Protein AF-A0A2G2G065-F1 (afdb_monomer_lite)

Foldseek 3Di:
DPDDDDPVVVVVVVVVVVVVCVVVVVVVVLVVLLVVLQCVVCCQVVLLVQLLVQLCCCCPVVVHLPEASCVRGPDDDPQWDWDDDPQRTKIWGAAPVDRFGFKMWDHGSPQQKTFIDGQLVSHPDPSSSVSNCVNGPFDNDNRRDMDHD

Secondary structure (DSSP, 8-state):
---PPPHHHHHHHHHHHHHHHHHHHHHHHHHHHHHHHHHHHHHHHHHHHHHHHHHHIIIIIS------HHHH----STTEEEE--TTS-EEEEE-SSSS-EEEEEEEETTTTEEEEEE-GGGSSSHHHHHHHHTT--S-SSTT-EEEE-

Structure (mmCIF, N/CA/C/O backbone):
data_AF-A0A2G2G065-F1
#
_entry.id   AF-A0A2G2G065-F1
#
loop_
_atom_site.group_PDB
_atom_site.id
_atom_site.type_symbol
_atom_site.label_atom_id
_atom_site.label_alt_id
_atom_site.label_comp_id
_atom_site.label_asym_id
_atom_site.label_entity_id
_atom_site.label_seq_id
_atom_site.pdbx_PDB_ins_code
_atom_site.Cartn_x
_atom_site.Cartn_y
_atom_site.Cartn_z
_atom_site.occupancy
_atom_site.B_iso_or_equiv
_atom_site.auth_seq_id
_atom_site.auth_comp_id
_atom_site.auth_asym_id
_atom_site.auth_atom_id
_atom_site.pdbx_PDB_model_num
ATOM 1 N N . MET A 1 1 ? -2.694 -6.169 60.668 1.00 50.97 1 MET A N 1
ATOM 2 C CA . MET A 1 1 ? -3.833 -6.605 59.830 1.00 50.97 1 MET A CA 1
ATOM 3 C C . MET A 1 1 ? -3.748 -5.859 58.507 1.00 50.97 1 MET A C 1
ATOM 5 O O . MET A 1 1 ? -3.816 -4.637 58.522 1.00 50.97 1 MET A O 1
ATOM 9 N N . LYS A 1 2 ? -3.485 -6.546 57.387 1.00 62.81 2 LYS A N 1
ATOM 10 C CA . LYS A 1 2 ? -3.477 -5.904 56.063 1.00 62.81 2 LYS A CA 1
ATOM 11 C C . LYS A 1 2 ? -4.927 -5.579 55.691 1.00 62.81 2 LYS A C 1
ATOM 13 O O . LYS A 1 2 ? -5.761 -6.478 55.710 1.00 62.81 2 LYS A O 1
ATOM 18 N N . LYS A 1 3 ? -5.224 -4.307 55.408 1.00 74.62 3 LYS A N 1
ATOM 19 C CA . LYS A 1 3 ? -6.523 -3.864 54.881 1.00 74.62 3 LYS A CA 1
ATOM 20 C C . LYS A 1 3 ? -6.702 -4.541 53.517 1.00 74.62 3 LYS A C 1
ATOM 22 O O . LYS A 1 3 ? -5.986 -4.212 52.576 1.00 74.62 3 LYS A O 1
ATOM 27 N N . GLY A 1 4 ? -7.549 -5.566 53.456 1.00 75.19 4 GLY A N 1
ATOM 28 C CA . GLY A 1 4 ? -7.912 -6.219 52.202 1.00 75.19 4 GLY A CA 1
ATOM 29 C C . GLY A 1 4 ? -8.731 -5.263 51.340 1.00 75.19 4 GLY A C 1
ATOM 30 O O . GLY A 1 4 ? -9.513 -4.476 51.873 1.00 75.19 4 GLY A O 1
ATOM 31 N N . PHE A 1 5 ? -8.518 -5.318 50.028 1.00 81.62 5 PHE A N 1
ATOM 32 C CA . PHE A 1 5 ? -9.283 -4.552 49.047 1.00 81.62 5 PHE A CA 1
ATOM 33 C C . PHE A 1 5 ? -10.770 -4.917 49.146 1.00 81.62 5 PHE A C 1
ATOM 35 O O . PHE A 1 5 ? -11.100 -6.098 49.300 1.00 81.62 5 PHE A O 1
ATOM 42 N N . THR A 1 6 ? -11.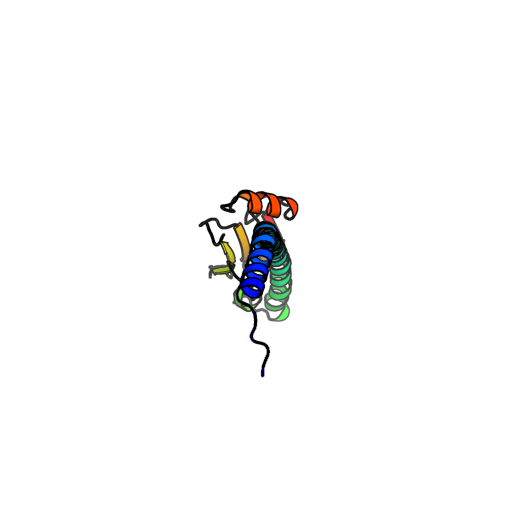670 -3.933 49.095 1.00 90.75 6 THR A N 1
ATOM 43 C CA . THR A 1 6 ? -13.106 -4.222 49.175 1.00 90.75 6 THR A CA 1
ATOM 44 C C . THR A 1 6 ? -13.630 -4.709 47.824 1.00 90.75 6 THR A C 1
ATOM 46 O O . THR A 1 6 ? -13.205 -4.251 46.763 1.00 90.75 6 THR A O 1
ATOM 49 N N . LEU A 1 7 ? -14.585 -5.643 47.842 1.00 90.75 7 LEU A N 1
ATOM 50 C CA . LEU A 1 7 ? -15.214 -6.148 46.616 1.00 90.75 7 LEU A CA 1
ATOM 51 C C . LEU A 1 7 ? -15.917 -5.017 45.840 1.00 90.75 7 LEU A C 1
ATOM 53 O O . LEU A 1 7 ? -15.910 -5.006 44.613 1.00 90.75 7 LEU A O 1
ATOM 57 N N . VAL A 1 8 ? -16.458 -4.027 46.555 1.00 92.25 8 VAL A N 1
ATOM 58 C CA . VAL A 1 8 ? -17.119 -2.855 45.964 1.00 92.25 8 VAL A CA 1
ATOM 59 C C . VAL A 1 8 ? -16.126 -1.938 45.244 1.00 92.25 8 VAL A C 1
ATOM 61 O O . VAL A 1 8 ? -16.431 -1.489 44.141 1.00 92.25 8 VAL A O 1
ATOM 64 N N . GLU A 1 9 ? -14.932 -1.696 45.801 1.00 91.44 9 GLU A N 1
ATOM 65 C CA . GLU A 1 9 ? -13.886 -0.934 45.096 1.00 91.44 9 GLU A CA 1
ATOM 66 C C . GLU A 1 9 ? -13.502 -1.607 43.781 1.00 91.44 9 GLU A C 1
ATOM 68 O O . GLU A 1 9 ? -13.349 -0.934 42.763 1.00 91.44 9 GLU A O 1
ATOM 73 N N . LEU A 1 10 ? -13.403 -2.938 43.772 1.00 91.88 10 LEU A N 1
ATOM 74 C CA . LEU A 1 10 ? -13.040 -3.671 42.562 1.00 91.88 10 LEU A CA 1
ATOM 75 C C . LEU A 1 10 ? -14.115 -3.535 41.479 1.00 91.88 10 LEU A C 1
ATOM 77 O O . LEU A 1 10 ? -13.783 -3.321 40.314 1.00 91.88 10 LEU A O 1
ATOM 81 N N . ILE A 1 11 ? -15.392 -3.592 41.866 1.00 94.31 11 ILE A N 1
ATOM 82 C CA . ILE A 1 11 ? -16.517 -3.410 40.941 1.00 94.31 11 ILE A CA 1
ATOM 83 C C . ILE A 1 11 ? -16.525 -1.995 40.349 1.00 94.31 11 ILE A C 1
ATOM 85 O O . ILE A 1 11 ? -16.708 -1.832 39.145 1.00 94.31 11 ILE A O 1
ATOM 89 N N . PHE A 1 12 ? -16.292 -0.961 41.158 1.00 93.81 12 PHE A N 1
ATOM 90 C CA . PHE A 1 12 ? -16.257 0.407 40.638 1.00 93.81 12 PHE A CA 1
ATOM 91 C C . PHE A 1 12 ? -15.128 0.612 39.624 1.00 93.81 12 PHE A C 1
ATOM 93 O O . PHE A 1 12 ? -15.340 1.250 38.593 1.00 93.81 12 PHE A O 1
ATOM 100 N N . VAL A 1 13 ? -13.954 0.023 39.862 1.00 94.75 13 VAL A N 1
ATOM 101 C CA . VAL A 1 13 ? -12.820 0.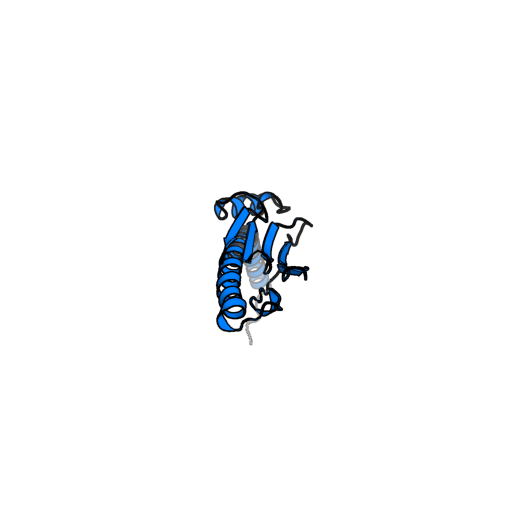114 38.932 1.00 94.75 13 VAL A CA 1
ATOM 102 C C . VAL A 1 13 ? -13.150 -0.526 37.582 1.00 94.75 13 VAL A C 1
ATOM 104 O O . VAL A 1 13 ? -12.936 0.105 36.546 1.00 94.75 13 VAL A O 1
ATOM 107 N N . ILE A 1 14 ? -13.716 -1.737 37.563 1.00 95.25 14 ILE A N 1
ATOM 108 C CA . ILE A 1 14 ? -14.068 -2.402 36.295 1.00 95.25 14 ILE A CA 1
ATOM 109 C C . ILE A 1 14 ? -15.174 -1.657 35.539 1.00 95.25 14 ILE A C 1
ATOM 111 O O . ILE A 1 14 ? -15.129 -1.601 34.313 1.00 95.25 14 ILE A O 1
ATOM 115 N N . VAL A 1 15 ? -16.128 -1.039 36.246 1.00 96.38 15 VAL A N 1
ATOM 116 C CA . VAL A 1 15 ? -17.192 -0.238 35.621 1.00 96.38 15 VAL A CA 1
ATOM 117 C C . VAL A 1 15 ? -16.606 1.004 34.957 1.00 96.38 15 VAL A C 1
ATOM 119 O O . VAL A 1 15 ? -16.920 1.284 33.801 1.00 96.38 15 VAL A O 1
ATOM 122 N N . ILE A 1 16 ? -15.712 1.720 35.644 1.00 96.38 16 ILE A N 1
ATOM 123 C CA . ILE A 1 16 ? -15.061 2.913 35.088 1.00 96.38 16 ILE A CA 1
ATOM 124 C C . ILE A 1 16 ? -14.220 2.540 33.859 1.00 96.38 16 ILE A C 1
ATOM 126 O O . ILE A 1 16 ? -14.357 3.174 32.812 1.00 96.38 16 ILE A O 1
ATOM 130 N N . ILE A 1 17 ? -13.402 1.483 33.945 1.00 96.50 17 ILE A N 1
ATOM 131 C CA . ILE A 1 17 ? -12.606 1.000 32.803 1.00 96.50 17 ILE A CA 1
ATOM 132 C C . ILE A 1 17 ? -13.521 0.567 31.648 1.00 96.50 17 ILE A C 1
ATOM 134 O O . ILE A 1 17 ? -13.224 0.873 30.495 1.00 96.50 17 ILE A O 1
ATOM 138 N N . GLY A 1 18 ? -14.652 -0.081 31.939 1.00 96.31 18 GLY A N 1
ATOM 139 C CA . GLY A 1 18 ? -15.627 -0.502 30.933 1.00 96.31 18 GLY A CA 1
ATOM 140 C C . GLY A 1 18 ? -16.209 0.665 30.131 1.00 96.31 18 GLY A C 1
ATOM 141 O O . GLY A 1 18 ? -16.245 0.609 28.902 1.00 96.31 18 GLY A O 1
ATOM 142 N N . VAL A 1 19 ? -16.603 1.753 30.803 1.00 96.25 19 VAL A N 1
ATOM 143 C CA . VAL A 1 19 ? -17.140 2.953 30.134 1.00 96.25 19 VAL A CA 1
ATOM 144 C C . VAL A 1 19 ? -16.062 3.656 29.306 1.00 96.25 19 VAL A C 1
ATOM 146 O O . VAL A 1 19 ? -16.310 4.018 28.154 1.00 96.25 19 VAL A O 1
ATOM 149 N N . LEU A 1 20 ? -14.852 3.809 29.854 1.00 96.56 20 LEU A N 1
ATOM 150 C CA . LEU A 1 20 ? -13.737 4.429 29.131 1.00 96.56 20 LEU A CA 1
ATOM 151 C C . LEU A 1 20 ? -13.347 3.620 27.885 1.00 96.56 20 LEU A C 1
ATOM 153 O O . LEU A 1 20 ? -13.120 4.197 26.821 1.00 96.56 20 LEU A O 1
ATOM 157 N N . ALA A 1 21 ? -13.326 2.288 27.985 1.00 94.94 21 ALA A N 1
ATOM 158 C CA . ALA A 1 21 ? -13.036 1.411 26.855 1.00 94.94 21 ALA A CA 1
ATOM 159 C C . ALA A 1 21 ? -14.095 1.531 25.748 1.00 94.94 21 ALA A C 1
ATOM 161 O O . ALA A 1 21 ? -13.740 1.623 24.573 1.00 94.94 21 ALA A O 1
ATOM 162 N N . ALA A 1 22 ? -15.382 1.595 26.108 1.00 95.12 22 ALA A N 1
ATOM 163 C CA . ALA A 1 22 ? -16.472 1.719 25.140 1.00 95.12 22 ALA A CA 1
ATOM 164 C C . ALA A 1 22 ? -16.349 2.987 24.275 1.00 95.12 22 ALA A C 1
ATOM 166 O O . ALA A 1 22 ? -16.578 2.930 23.066 1.00 95.12 22 ALA A O 1
ATOM 167 N N . ALA A 1 23 ? -15.932 4.109 24.869 1.00 94.19 23 ALA A N 1
ATOM 168 C CA . ALA A 1 23 ? -15.702 5.355 24.139 1.00 94.19 23 ALA A CA 1
ATOM 169 C C . ALA A 1 23 ? -14.397 5.342 23.315 1.00 94.19 23 ALA A C 1
ATOM 171 O O . ALA A 1 23 ? -14.356 5.889 22.214 1.00 94.19 23 ALA A O 1
ATOM 172 N N . ALA A 1 24 ? -13.334 4.704 23.815 1.00 94.88 24 ALA A N 1
ATOM 173 C CA . ALA A 1 24 ? -12.012 4.736 23.184 1.00 94.88 24 ALA A CA 1
ATOM 174 C C . ALA A 1 24 ? -11.870 3.802 21.966 1.00 94.88 24 ALA A C 1
ATOM 176 O O . ALA A 1 24 ? -11.176 4.140 21.004 1.00 94.88 24 ALA A O 1
ATOM 177 N N . ILE A 1 25 ? -12.528 2.637 21.969 1.00 93.81 25 ILE A N 1
ATOM 178 C CA . ILE A 1 25 ? -12.429 1.635 20.890 1.00 93.81 25 ILE A CA 1
ATOM 179 C C . ILE A 1 25 ? -12.760 2.196 19.491 1.00 93.81 25 ILE A C 1
ATOM 181 O O . ILE A 1 25 ? -11.948 1.991 18.581 1.00 93.81 25 ILE A O 1
ATOM 185 N N . PRO A 1 26 ? -13.896 2.887 19.253 1.00 92.00 26 PRO A N 1
ATOM 186 C CA . PRO A 1 26 ? -14.224 3.377 17.912 1.00 92.00 26 PRO A CA 1
ATOM 187 C C . PRO A 1 26 ? -13.205 4.404 17.404 1.00 92.00 26 PRO A C 1
ATOM 189 O O . PRO A 1 26 ? -12.805 4.352 16.239 1.00 92.00 26 PRO A O 1
ATOM 192 N N . GLN A 1 27 ? -12.723 5.287 18.283 1.00 92.94 27 GLN A N 1
ATOM 193 C CA . GLN A 1 27 ? -11.701 6.271 17.933 1.00 92.94 27 GLN A CA 1
ATOM 194 C C . GLN A 1 27 ? -10.367 5.593 17.603 1.00 92.94 27 GLN A C 1
ATOM 196 O O . GLN A 1 27 ? -9.751 5.913 16.588 1.00 92.94 27 GLN A O 1
ATOM 201 N N . PHE A 1 28 ? -9.948 4.611 18.406 1.00 93.69 28 PHE A N 1
ATOM 202 C CA . PHE A 1 28 ? -8.719 3.861 18.158 1.00 93.69 28 PHE A CA 1
ATOM 203 C C . PHE A 1 28 ? -8.761 3.104 16.825 1.00 93.69 28 PHE A C 1
ATOM 205 O O . PHE A 1 28 ? -7.795 3.142 16.063 1.00 93.69 28 PHE A O 1
ATOM 212 N N . ARG A 1 29 ? -9.897 2.473 16.489 1.00 91.38 29 ARG A N 1
ATOM 213 C CA . ARG A 1 29 ? -10.084 1.822 15.180 1.00 91.38 29 ARG A CA 1
ATOM 214 C C . ARG A 1 29 ? -9.959 2.815 14.028 1.00 91.38 29 ARG A C 1
ATOM 216 O O . ARG A 1 29 ? -9.281 2.517 13.048 1.00 91.38 29 ARG A O 1
ATOM 223 N N . ASN A 1 30 ? -10.569 3.994 14.159 1.00 91.62 30 ASN A N 1
ATOM 224 C CA . ASN A 1 30 ? -10.479 5.031 13.139 1.00 91.62 30 ASN A CA 1
ATOM 225 C C . ASN A 1 30 ? -9.026 5.509 12.951 1.00 91.62 30 ASN A C 1
ATOM 227 O O . ASN A 1 30 ? -8.546 5.551 11.820 1.00 91.62 30 ASN A O 1
ATOM 231 N N . LEU A 1 31 ? -8.308 5.795 14.041 1.00 92.94 31 LEU A N 1
ATOM 232 C CA . LEU A 1 31 ? -6.902 6.207 13.990 1.00 92.9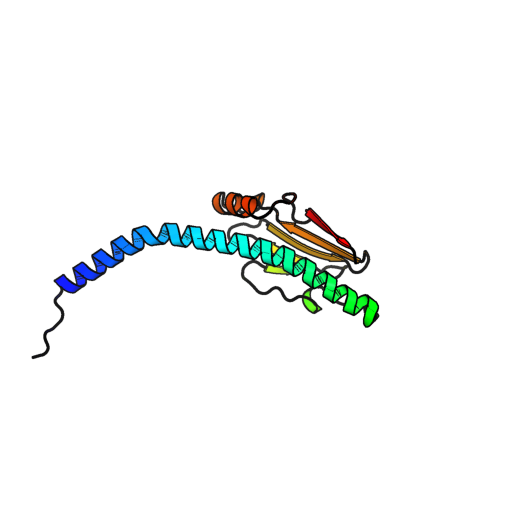4 31 LEU A CA 1
ATOM 233 C C . LEU A 1 31 ? -6.016 5.141 13.341 1.00 92.94 31 LEU A C 1
ATOM 235 O O . LEU A 1 31 ? -5.196 5.471 12.488 1.00 92.94 31 LEU A O 1
ATOM 239 N N . LYS A 1 32 ? -6.220 3.866 13.691 1.00 91.44 32 LYS A N 1
ATOM 240 C CA . LYS A 1 32 ? -5.479 2.751 13.097 1.00 91.44 32 LYS A CA 1
ATOM 241 C C . LYS A 1 32 ? -5.678 2.673 11.582 1.00 91.44 32 LYS A C 1
ATOM 243 O O . LYS A 1 32 ? -4.689 2.627 10.865 1.00 91.44 32 LYS A O 1
ATOM 248 N N . GLN A 1 33 ? -6.920 2.736 11.100 1.00 90.69 33 GLN A N 1
ATOM 249 C CA . GLN A 1 33 ? -7.204 2.743 9.658 1.00 90.69 33 GLN A CA 1
ATOM 250 C C . GLN A 1 33 ? -6.571 3.948 8.947 1.00 90.69 33 GLN A C 1
ATOM 252 O O . GLN A 1 33 ? -6.045 3.817 7.849 1.00 90.69 33 GLN A O 1
ATOM 257 N N . SER A 1 34 ? -6.590 5.131 9.574 1.00 91.62 34 SER A N 1
ATOM 258 C CA . SER A 1 34 ? -5.941 6.317 9.004 1.00 91.62 34 SER A CA 1
ATOM 259 C C . SER A 1 34 ? -4.426 6.135 8.919 1.00 91.62 34 SER A C 1
ATOM 261 O O . SER A 1 34 ? -3.828 6.490 7.909 1.00 91.62 34 SER A O 1
ATOM 263 N N . ALA A 1 35 ? -3.798 5.567 9.950 1.00 92.31 35 ALA A N 1
ATOM 264 C CA . ALA A 1 35 ? -2.370 5.267 9.935 1.00 92.31 35 ALA A CA 1
ATOM 265 C C . ALA A 1 35 ? -2.018 4.212 8.874 1.00 92.31 35 ALA A C 1
ATOM 267 O O . ALA A 1 35 ? -1.023 4.370 8.176 1.00 92.31 35 ALA A O 1
ATOM 268 N N . GLU A 1 36 ? -2.843 3.174 8.713 1.00 90.62 36 GLU A N 1
ATOM 269 C CA . GLU A 1 36 ? -2.667 2.147 7.679 1.00 90.62 36 GLU A CA 1
ATOM 270 C C . GLU A 1 36 ? -2.737 2.754 6.266 1.00 90.62 36 GLU A C 1
ATOM 272 O O . GLU A 1 36 ? -1.819 2.530 5.480 1.00 90.62 36 GLU A O 1
ATOM 277 N N . ALA A 1 37 ? -3.733 3.599 5.973 1.00 91.06 37 ALA A N 1
ATOM 278 C CA . ALA A 1 37 ? -3.843 4.285 4.680 1.00 91.06 37 ALA A CA 1
ATOM 279 C C . ALA A 1 37 ? -2.657 5.232 4.402 1.00 91.06 37 ALA A C 1
ATOM 281 O O . ALA A 1 37 ? -2.107 5.230 3.303 1.00 91.06 37 ALA A O 1
ATOM 282 N N . ASN A 1 38 ? -2.216 6.007 5.403 1.00 93.25 38 ASN A N 1
ATOM 283 C CA . ASN A 1 38 ? -1.045 6.883 5.264 1.00 93.25 38 ASN A CA 1
ATOM 284 C C . ASN A 1 38 ? 0.237 6.086 5.009 1.00 93.25 38 ASN A C 1
ATOM 286 O O . ASN A 1 38 ? 1.020 6.445 4.132 1.00 93.25 38 ASN A O 1
ATOM 290 N N . ASN 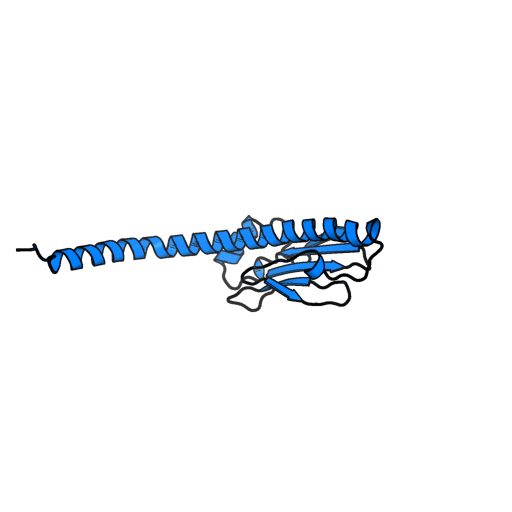A 1 39 ? 0.450 5.007 5.764 1.00 92.81 39 ASN A N 1
ATOM 291 C CA . ASN A 1 39 ? 1.625 4.160 5.600 1.00 92.81 39 ASN A CA 1
ATOM 292 C C . ASN A 1 39 ? 1.631 3.486 4.229 1.00 92.81 39 ASN A C 1
ATOM 294 O O . ASN A 1 39 ? 2.672 3.471 3.591 1.00 92.81 39 ASN A O 1
ATOM 298 N N . LEU A 1 40 ? 0.485 2.990 3.752 1.00 93.00 40 LEU A N 1
ATOM 299 C CA . LEU A 1 40 ? 0.361 2.410 2.415 1.00 93.00 40 LEU A CA 1
ATOM 300 C C . LEU A 1 40 ? 0.833 3.388 1.336 1.00 93.00 40 LEU A C 1
ATOM 302 O O . LEU A 1 40 ? 1.744 3.072 0.571 1.00 93.00 40 LEU A O 1
ATOM 306 N N . VAL A 1 41 ? 0.235 4.582 1.295 1.00 93.19 41 VAL A N 1
ATOM 307 C CA . VAL A 1 41 ? 0.553 5.589 0.275 1.00 93.19 41 VAL A CA 1
ATOM 308 C C . VAL A 1 41 ? 2.017 6.008 0.377 1.00 93.19 41 VAL A C 1
ATOM 310 O O . VAL A 1 41 ? 2.733 5.999 -0.622 1.00 93.19 41 VAL A O 1
ATOM 313 N N . LYS A 1 42 ? 2.496 6.293 1.594 1.00 93.75 42 LYS A N 1
ATOM 314 C CA . LYS A 1 42 ? 3.886 6.690 1.832 1.00 93.75 42 LYS A CA 1
ATOM 315 C C . LYS A 1 42 ? 4.873 5.609 1.392 1.00 93.75 42 LYS A C 1
ATOM 317 O O . LYS A 1 42 ? 5.821 5.913 0.683 1.00 93.75 42 LYS A O 1
ATOM 322 N N . THR A 1 43 ? 4.647 4.354 1.776 1.00 94.56 43 THR A N 1
ATOM 323 C CA . THR A 1 43 ? 5.497 3.226 1.373 1.00 94.56 43 THR A CA 1
ATOM 324 C C . THR A 1 43 ? 5.476 3.015 -0.137 1.00 94.56 43 THR A C 1
ATOM 326 O O . THR A 1 43 ? 6.517 2.701 -0.702 1.00 94.56 43 THR A O 1
ATOM 329 N N . THR A 1 44 ? 4.336 3.232 -0.797 1.00 94.50 44 THR A N 1
ATOM 330 C CA . THR A 1 44 ? 4.233 3.120 -2.259 1.00 94.50 44 THR A CA 1
ATOM 331 C C . THR A 1 44 ? 5.113 4.164 -2.952 1.00 94.50 44 THR A C 1
ATOM 333 O O . THR A 1 44 ? 5.935 3.821 -3.798 1.00 94.50 44 THR A O 1
ATOM 336 N N . VAL A 1 45 ? 4.997 5.432 -2.546 1.00 93.75 45 VAL A N 1
ATOM 337 C CA . VAL A 1 45 ? 5.744 6.554 -3.143 1.00 93.75 45 VAL A CA 1
ATOM 338 C C . VAL A 1 45 ? 7.239 6.487 -2.819 1.00 93.75 45 VAL A C 1
ATOM 340 O O . VAL A 1 45 ? 8.084 6.602 -3.713 1.00 93.75 45 VAL A O 1
ATOM 343 N N . ASP A 1 46 ? 7.582 6.280 -1.546 1.00 94.44 46 ASP A N 1
ATOM 344 C CA . ASP A 1 46 ? 8.976 6.190 -1.108 1.00 94.44 46 ASP A CA 1
ATOM 345 C C . ASP A 1 46 ? 9.645 4.935 -1.673 1.00 94.44 46 ASP A C 1
ATOM 347 O O . ASP A 1 46 ? 10.807 4.982 -2.071 1.00 94.44 46 ASP A O 1
ATOM 351 N N . GLY A 1 47 ? 8.912 3.820 -1.733 1.00 94.06 47 GLY A N 1
ATOM 352 C CA . GLY A 1 47 ? 9.390 2.564 -2.296 1.00 94.06 47 GLY A CA 1
ATOM 353 C C . GLY A 1 47 ? 9.701 2.700 -3.781 1.00 94.06 47 GLY A C 1
ATOM 354 O O . GLY A 1 47 ? 10.799 2.351 -4.200 1.00 94.06 47 GLY A O 1
ATOM 355 N N . ALA A 1 48 ? 8.795 3.293 -4.562 1.00 94.06 48 ALA A N 1
ATOM 356 C CA . ALA A 1 48 ? 9.037 3.559 -5.977 1.00 94.06 48 ALA A CA 1
ATOM 357 C C . ALA A 1 48 ? 10.262 4.464 -6.195 1.00 94.06 48 ALA A C 1
ATOM 359 O O . ALA A 1 48 ? 11.132 4.160 -7.011 1.00 94.06 48 ALA A O 1
ATOM 360 N N . SER A 1 49 ? 10.376 5.542 -5.415 1.00 93.56 49 SER A N 1
ATOM 361 C CA . SER A 1 49 ? 11.517 6.462 -5.500 1.00 93.56 49 SER A CA 1
ATOM 362 C C . SER A 1 49 ? 12.835 5.789 -5.094 1.00 93.56 49 SER A C 1
ATOM 364 O O . SER A 1 49 ? 13.872 6.003 -5.721 1.00 93.56 49 SER A O 1
ATOM 366 N N . GLY A 1 50 ? 12.813 4.952 -4.053 1.00 93.81 50 GLY A N 1
ATOM 367 C CA . GLY A 1 50 ? 13.966 4.166 -3.616 1.00 93.81 50 GLY A CA 1
ATOM 368 C C . GLY A 1 50 ? 14.399 3.135 -4.657 1.00 93.81 50 GLY A C 1
ATOM 369 O O . GLY A 1 50 ? 15.590 3.027 -4.938 1.00 93.81 50 GLY A O 1
ATOM 370 N N . ALA A 1 51 ? 13.439 2.442 -5.276 1.00 93.56 51 ALA A N 1
ATOM 371 C CA . ALA A 1 51 ? 13.696 1.464 -6.329 1.00 93.56 51 ALA A CA 1
ATOM 372 C C . ALA A 1 51 ? 14.441 2.087 -7.514 1.00 93.56 51 ALA A C 1
ATOM 374 O O . ALA A 1 51 ? 15.412 1.508 -7.983 1.00 93.56 51 ALA A O 1
ATOM 375 N N . ILE A 1 52 ? 14.050 3.288 -7.948 1.00 93.06 52 ILE A N 1
ATOM 376 C CA . ILE A 1 52 ? 14.723 4.000 -9.046 1.00 93.06 52 ILE A CA 1
ATOM 377 C C . ILE A 1 52 ? 16.178 4.295 -8.710 1.00 93.06 52 ILE A C 1
ATOM 379 O O . ILE A 1 52 ? 17.072 3.955 -9.478 1.00 93.06 52 ILE A O 1
ATOM 383 N N . ASN A 1 53 ? 16.420 4.919 -7.556 1.00 93.06 53 ASN A N 1
ATOM 384 C CA . ASN A 1 53 ? 17.771 5.320 -7.173 1.00 93.06 53 ASN A CA 1
ATOM 385 C C . ASN A 1 53 ? 18.704 4.107 -7.089 1.00 93.06 53 ASN A C 1
ATOM 387 O O . ASN A 1 53 ? 19.840 4.162 -7.555 1.00 93.06 53 ASN A O 1
ATOM 391 N N . SER A 1 54 ? 18.220 3.000 -6.526 1.00 93.00 54 SER A N 1
ATOM 392 C CA . SER A 1 54 ? 18.994 1.763 -6.465 1.00 93.00 54 SER A CA 1
ATOM 393 C C . SER A 1 54 ? 19.156 1.113 -7.842 1.00 93.00 54 SER A C 1
ATOM 395 O O . SER A 1 54 ? 20.246 0.644 -8.155 1.00 93.00 54 SER A O 1
ATOM 397 N N . ALA A 1 55 ? 18.124 1.125 -8.688 1.00 92.12 55 ALA A N 1
ATOM 398 C CA . ALA A 1 55 ? 18.186 0.540 -10.023 1.00 92.12 55 ALA A CA 1
ATOM 399 C C . ALA A 1 55 ? 19.182 1.267 -10.944 1.00 92.12 55 ALA A C 1
ATOM 401 O O . ALA A 1 55 ? 19.906 0.599 -11.679 1.00 92.12 55 ALA A O 1
ATOM 402 N N . ILE A 1 56 ? 19.285 2.601 -10.854 1.00 91.94 56 ILE A N 1
ATOM 403 C CA . ILE A 1 56 ? 20.328 3.383 -11.544 1.00 91.94 56 ILE A CA 1
ATOM 404 C C . ILE A 1 56 ? 21.717 2.913 -11.108 1.00 91.94 56 ILE A C 1
ATOM 406 O O . ILE A 1 56 ? 22.575 2.664 -11.949 1.00 91.94 56 ILE A O 1
ATOM 410 N N . ASN A 1 57 ? 21.951 2.762 -9.800 1.00 91.94 57 ASN A N 1
ATOM 411 C CA . ASN A 1 57 ? 23.263 2.347 -9.302 1.00 91.94 57 ASN A CA 1
ATOM 412 C C . ASN A 1 57 ? 23.663 0.970 -9.852 1.00 91.94 57 ASN A C 1
ATOM 414 O O . ASN A 1 57 ? 24.763 0.820 -10.377 1.00 91.94 57 ASN A O 1
ATOM 418 N N . PHE A 1 58 ? 22.760 -0.009 -9.797 1.00 91.25 58 PHE A N 1
ATOM 419 C CA . PHE A 1 58 ? 23.048 -1.357 -10.288 1.00 91.25 58 PHE A CA 1
ATOM 420 C C . PHE A 1 58 ? 23.256 -1.387 -11.807 1.00 91.25 58 PHE A C 1
ATOM 422 O O . PHE A 1 58 ? 24.213 -1.989 -12.293 1.00 91.25 58 PHE A O 1
ATOM 429 N N . GLN A 1 59 ? 22.385 -0.724 -12.571 1.00 90.56 59 GLN A N 1
ATOM 430 C CA . GLN A 1 59 ? 22.422 -0.818 -14.028 1.00 90.56 59 GLN A CA 1
ATOM 431 C C . GLN A 1 59 ? 23.520 0.050 -14.652 1.00 90.56 59 GLN A C 1
ATOM 433 O O . GLN A 1 59 ? 24.171 -0.399 -15.590 1.00 90.56 59 GLN A O 1
ATOM 438 N N . ASP A 1 60 ? 23.750 1.258 -14.133 1.00 90.50 60 ASP A N 1
ATOM 439 C CA . ASP A 1 60 ? 24.665 2.220 -14.757 1.00 90.50 60 ASP A CA 1
ATOM 440 C C . ASP A 1 60 ? 26.057 2.234 -14.109 1.00 90.50 60 ASP A C 1
ATOM 442 O O . ASP A 1 60 ? 27.042 2.490 -14.801 1.00 90.50 60 ASP A O 1
ATOM 446 N N . LEU A 1 61 ? 26.172 1.971 -12.798 1.00 90.69 61 LEU A N 1
ATOM 447 C CA . LEU A 1 61 ? 27.476 1.967 -12.112 1.00 90.69 61 LEU A CA 1
ATOM 448 C C . LEU A 1 61 ? 28.084 0.569 -12.014 1.00 90.69 61 LEU A C 1
ATOM 450 O O . LEU A 1 61 ? 29.304 0.432 -12.101 1.00 90.69 61 LEU A O 1
ATOM 454 N N . GLU A 1 62 ? 27.255 -0.456 -11.820 1.00 91.88 62 GLU A N 1
ATOM 455 C CA . GLU A 1 62 ? 27.715 -1.841 -11.662 1.00 91.88 62 GLU A CA 1
ATOM 456 C C . GLU A 1 62 ? 27.580 -2.673 -12.948 1.00 91.88 62 GLU A C 1
ATOM 458 O O . GLU A 1 62 ? 28.012 -3.826 -12.962 1.00 91.88 62 GLU A O 1
ATOM 463 N N . ASP A 1 63 ? 27.014 -2.097 -14.020 1.00 90.69 63 ASP A N 1
ATOM 464 C CA . ASP A 1 63 ? 26.719 -2.766 -15.303 1.00 90.69 63 ASP A CA 1
ATOM 465 C C . ASP A 1 63 ? 25.952 -4.091 -15.106 1.00 90.69 63 ASP A C 1
ATOM 467 O O . ASP A 1 63 ? 26.139 -5.090 -15.806 1.00 90.69 63 ASP A O 1
ATOM 471 N N . ASN A 1 64 ? 25.088 -4.119 -14.085 1.00 89.62 64 ASN A N 1
ATOM 472 C CA . ASN A 1 64 ? 24.314 -5.284 -13.694 1.00 89.62 64 ASN A CA 1
ATOM 473 C C . ASN A 1 64 ? 22.833 -5.065 -14.015 1.00 89.62 64 ASN A C 1
ATOM 475 O O . ASN A 1 64 ? 22.142 -4.276 -13.379 1.00 89.62 64 ASN A O 1
ATOM 479 N N . SER A 1 65 ? 22.328 -5.825 -14.985 1.00 87.19 65 SER A N 1
ATOM 480 C CA . SER A 1 65 ? 20.916 -5.835 -15.393 1.00 87.19 65 SER A CA 1
ATOM 481 C C . SER A 1 65 ? 20.158 -7.088 -14.935 1.00 87.19 65 SER A C 1
ATOM 483 O O . SER A 1 65 ? 19.020 -7.311 -15.338 1.00 87.19 65 SER A O 1
ATOM 485 N N . SER A 1 66 ? 20.784 -7.924 -14.102 1.00 88.62 66 SER A N 1
ATOM 486 C CA . SER A 1 66 ? 20.243 -9.194 -13.604 1.00 88.62 66 SER A CA 1
ATOM 487 C C . SER A 1 66 ? 19.975 -9.131 -12.098 1.00 88.62 66 SER A C 1
ATOM 489 O O . SER A 1 66 ? 20.507 -9.929 -11.330 1.00 88.62 66 SER A O 1
ATOM 491 N N . PHE A 1 67 ? 19.153 -8.171 -11.677 1.00 90.62 67 PHE A N 1
ATOM 492 C CA . PHE A 1 67 ? 18.682 -8.034 -10.297 1.00 90.62 67 PHE A CA 1
ATOM 493 C C . PHE A 1 67 ? 17.154 -8.027 -10.250 1.00 90.62 67 PHE A C 1
ATOM 495 O O . PHE A 1 67 ? 16.480 -7.828 -11.262 1.00 90.62 67 PHE A O 1
ATOM 502 N N . GLN A 1 68 ? 16.597 -8.269 -9.072 1.00 92.75 68 GLN A N 1
ATOM 503 C CA . GLN A 1 68 ? 15.170 -8.155 -8.819 1.00 92.75 68 GLN A CA 1
ATOM 504 C C . GLN A 1 68 ? 14.865 -6.974 -7.890 1.00 92.75 68 GLN A C 1
ATOM 506 O O . GLN A 1 68 ? 15.730 -6.475 -7.171 1.00 92.75 68 GLN A O 1
ATOM 511 N N . LEU A 1 69 ? 13.616 -6.514 -7.882 1.00 93.25 69 LEU A N 1
ATOM 512 C CA . LEU A 1 69 ? 13.149 -5.414 -7.045 1.00 93.25 69 LEU A CA 1
ATOM 513 C C . LEU A 1 69 ? 13.345 -5.728 -5.559 1.00 93.25 69 LEU A C 1
ATOM 515 O O . LEU A 1 69 ? 13.736 -4.846 -4.800 1.00 93.25 69 LEU A O 1
ATOM 519 N N . ASN A 1 70 ? 13.161 -6.985 -5.148 1.00 94.31 70 ASN A N 1
ATOM 520 C CA . ASN A 1 70 ? 13.451 -7.406 -3.780 1.00 94.31 70 ASN A CA 1
ATOM 521 C C . ASN A 1 70 ? 14.952 -7.348 -3.443 1.00 94.31 70 ASN A C 1
ATOM 523 O O . ASN A 1 70 ? 15.290 -7.211 -2.273 1.00 94.31 70 ASN A O 1
ATOM 527 N N . ASP A 1 71 ? 15.867 -7.417 -4.407 1.00 91.06 71 ASP A N 1
ATOM 528 C CA . ASP A 1 71 ? 17.302 -7.312 -4.106 1.00 91.06 71 ASP A CA 1
ATOM 529 C C . ASP A 1 71 ? 17.698 -5.877 -3.724 1.00 91.06 71 ASP A C 1
ATOM 531 O O . ASP A 1 71 ? 18.604 -5.671 -2.917 1.00 91.06 71 ASP A O 1
ATOM 535 N N . ILE A 1 72 ? 16.986 -4.882 -4.264 1.00 91.50 72 ILE A N 1
ATOM 536 C CA . ILE A 1 72 ? 17.315 -3.457 -4.115 1.00 91.50 72 ILE A CA 1
ATOM 537 C C . ILE A 1 72 ? 16.386 -2.686 -3.169 1.00 91.50 72 ILE A C 1
ATOM 539 O O . ILE A 1 72 ? 16.742 -1.608 -2.686 1.00 91.50 72 ILE A O 1
ATOM 543 N N . LEU A 1 73 ? 15.191 -3.214 -2.908 1.00 92.81 73 LEU A N 1
ATOM 544 C CA . LEU A 1 73 ? 14.178 -2.613 -2.053 1.00 92.81 73 LEU A CA 1
ATOM 545 C C . LEU A 1 73 ? 13.477 -3.717 -1.266 1.00 92.81 73 LEU A C 1
ATOM 547 O O . LEU A 1 73 ? 12.858 -4.600 -1.838 1.00 92.81 73 LEU A O 1
ATOM 551 N N . GLN A 1 74 ? 13.521 -3.634 0.061 1.00 91.62 74 GLN A N 1
ATOM 552 C CA . GLN A 1 74 ? 12.845 -4.581 0.945 1.00 91.62 74 GLN A CA 1
ATOM 553 C C . GLN A 1 74 ? 11.681 -3.889 1.649 1.00 91.62 74 GLN A C 1
ATOM 555 O O . GLN A 1 74 ? 11.859 -3.212 2.664 1.00 91.62 74 GLN A O 1
ATOM 560 N N . ILE A 1 75 ? 10.472 -4.069 1.119 1.00 91.69 75 ILE A N 1
ATOM 561 C CA . ILE A 1 75 ? 9.255 -3.623 1.799 1.00 91.69 75 ILE A CA 1
ATOM 562 C C . ILE A 1 75 ? 8.798 -4.736 2.737 1.00 91.69 75 ILE A C 1
ATOM 564 O O . ILE A 1 75 ? 8.346 -5.794 2.304 1.00 91.69 75 ILE A O 1
ATOM 568 N N . THR A 1 76 ? 8.918 -4.487 4.040 1.00 83.25 76 THR A N 1
ATOM 569 C CA . THR A 1 76 ? 8.442 -5.398 5.084 1.00 83.25 76 THR A CA 1
ATOM 570 C C . THR A 1 76 ? 7.266 -4.761 5.815 1.00 83.25 76 THR A C 1
ATOM 572 O O . THR A 1 76 ? 7.312 -3.600 6.221 1.00 83.25 76 THR A O 1
ATOM 575 N N . GLY A 1 77 ? 6.166 -5.498 5.956 1.00 79.69 77 GLY A N 1
ATOM 576 C CA . GLY A 1 77 ? 4.967 -4.975 6.602 1.00 79.69 77 GLY A CA 1
ATOM 577 C C . GLY A 1 77 ? 3.717 -5.783 6.287 1.00 79.69 77 GLY A C 1
ATOM 578 O O . GLY A 1 77 ? 3.681 -6.585 5.359 1.00 79.69 77 GLY A O 1
ATOM 579 N N . LYS A 1 78 ? 2.666 -5.572 7.083 1.00 78.25 78 LYS A N 1
ATOM 580 C CA . LYS A 1 78 ? 1.377 -6.245 6.896 1.00 78.25 78 LYS A CA 1
ATOM 581 C C . LYS A 1 78 ? 0.764 -5.847 5.547 1.00 78.25 78 LYS A C 1
ATOM 583 O O . LYS A 1 78 ? 0.566 -4.660 5.318 1.00 78.25 78 LYS A O 1
ATOM 588 N N . GLY A 1 79 ? 0.401 -6.836 4.729 1.00 86.12 79 GLY A N 1
ATOM 589 C CA . GLY A 1 79 ? -0.331 -6.661 3.465 1.00 86.12 79 GLY A CA 1
ATOM 590 C C . GLY A 1 79 ? 0.552 -6.555 2.220 1.00 86.12 79 GLY A C 1
ATOM 591 O O . GLY A 1 79 ? 0.058 -6.808 1.128 1.00 86.12 79 GLY A O 1
ATOM 592 N N . TRP A 1 80 ? 1.846 -6.257 2.381 1.00 92.69 80 TRP A N 1
ATOM 593 C CA . TRP A 1 80 ? 2.807 -6.215 1.279 1.00 92.69 80 TRP A CA 1
ATOM 594 C C . TRP A 1 80 ? 3.337 -7.607 0.949 1.00 92.69 80 TRP A C 1
ATOM 596 O O . TRP A 1 80 ? 3.764 -8.342 1.841 1.00 92.69 80 TRP A O 1
ATOM 606 N N . THR A 1 81 ? 3.351 -7.940 -0.336 1.00 92.75 81 THR A N 1
ATOM 607 C CA . THR A 1 81 ? 3.896 -9.192 -0.860 1.00 92.75 81 THR A CA 1
ATOM 608 C C . THR A 1 81 ? 4.796 -8.885 -2.046 1.00 92.75 81 THR A C 1
ATOM 610 O O . THR A 1 81 ? 4.445 -8.076 -2.900 1.00 92.75 81 THR A O 1
ATOM 613 N N . TYR A 1 82 ? 5.962 -9.526 -2.088 1.00 94.31 82 TYR A N 1
ATOM 614 C CA . TYR A 1 82 ? 6.803 -9.524 -3.279 1.00 94.31 82 TYR A CA 1
ATOM 615 C C . TYR A 1 82 ? 6.348 -10.629 -4.234 1.00 94.31 82 TYR A C 1
ATOM 617 O O . TYR A 1 82 ? 6.159 -11.775 -3.815 1.00 94.31 82 TYR A O 1
ATOM 625 N N . VAL A 1 83 ? 6.216 -10.294 -5.512 1.00 90.94 83 VAL A N 1
ATOM 626 C CA . VAL A 1 83 ? 5.866 -11.214 -6.589 1.00 90.94 83 VAL A CA 1
ATOM 627 C C . VAL A 1 83 ? 6.970 -11.164 -7.636 1.00 90.94 83 VAL A C 1
ATOM 629 O O . VAL A 1 83 ? 7.188 -10.145 -8.285 1.00 90.94 83 VAL A O 1
ATOM 632 N N . ALA A 1 84 ? 7.674 -12.280 -7.819 1.00 88.50 84 ALA A N 1
ATOM 633 C CA . ALA A 1 84 ? 8.690 -12.374 -8.857 1.00 88.50 84 ALA A CA 1
ATOM 634 C C . ALA A 1 84 ? 8.040 -12.312 -10.250 1.00 88.50 84 ALA A C 1
ATOM 636 O O . ALA A 1 84 ? 7.118 -13.074 -10.547 1.00 88.50 84 ALA A O 1
ATOM 637 N N . ALA A 1 85 ? 8.561 -11.442 -11.115 1.00 82.25 85 ALA A N 1
ATOM 638 C CA . ALA A 1 85 ? 8.123 -11.291 -12.499 1.00 82.25 85 ALA A CA 1
ATOM 639 C C . ALA A 1 85 ? 9.325 -11.244 -13.451 1.00 82.25 85 ALA A C 1
ATOM 641 O O . ALA A 1 85 ? 10.470 -11.062 -13.029 1.00 82.25 85 ALA A O 1
ATOM 642 N N . ALA A 1 86 ? 9.059 -11.397 -14.751 1.00 78.00 86 ALA A N 1
ATOM 643 C CA . ALA A 1 86 ? 10.093 -11.465 -15.786 1.00 78.00 86 ALA A CA 1
ATOM 644 C C . ALA A 1 86 ? 10.990 -10.213 -15.853 1.00 78.00 86 ALA A C 1
ATOM 646 O O . ALA A 1 86 ? 12.139 -10.323 -16.265 1.00 78.00 86 ALA A O 1
ATOM 647 N N . ASN A 1 87 ? 10.489 -9.052 -15.418 1.00 79.44 87 ASN A N 1
ATOM 648 C CA . ASN A 1 87 ? 11.171 -7.763 -15.558 1.00 79.44 87 ASN A CA 1
ATOM 649 C C . ASN A 1 87 ? 11.704 -7.173 -14.240 1.00 79.44 87 ASN A C 1
ATOM 651 O O . ASN A 1 87 ? 11.909 -5.969 -14.200 1.00 79.44 87 ASN A O 1
ATOM 655 N N . ALA A 1 88 ? 11.982 -8.012 -13.229 1.00 87.94 88 ALA A N 1
ATOM 656 C CA . ALA A 1 88 ? 12.466 -7.683 -11.870 1.00 87.94 88 ALA A CA 1
ATOM 657 C C . ALA A 1 88 ? 11.419 -7.728 -10.748 1.00 87.94 88 ALA A C 1
ATOM 659 O O . ALA A 1 88 ? 11.789 -7.613 -9.587 1.00 87.94 88 ALA A O 1
ATOM 660 N N . GLY A 1 89 ? 10.157 -8.025 -11.052 1.00 91.75 89 GLY A N 1
ATOM 661 C CA . GLY A 1 89 ? 9.147 -8.295 -10.028 1.00 91.75 89 GLY A CA 1
ATOM 662 C C . GLY A 1 89 ? 8.528 -7.054 -9.401 1.00 91.75 89 GLY A C 1
ATOM 663 O O . GLY A 1 89 ? 8.974 -5.923 -9.605 1.00 91.75 89 GLY A O 1
ATOM 664 N N . ASP A 1 90 ? 7.490 -7.318 -8.612 1.00 93.56 90 ASP A N 1
ATOM 665 C CA . ASP A 1 90 ? 6.555 -6.316 -8.122 1.00 93.56 90 ASP A CA 1
ATOM 666 C C . ASP A 1 90 ? 6.375 -6.450 -6.611 1.00 93.56 90 ASP A C 1
ATOM 668 O O . ASP A 1 90 ? 6.391 -7.548 -6.051 1.00 93.56 90 ASP A O 1
ATOM 672 N N . TYR A 1 91 ? 6.127 -5.328 -5.947 1.00 95.19 91 TYR A N 1
ATOM 673 C CA . TYR A 1 91 ? 5.521 -5.300 -4.626 1.00 95.19 91 TYR A CA 1
ATOM 674 C C . TYR A 1 91 ? 4.046 -4.956 -4.758 1.00 95.19 91 TYR A C 1
ATOM 676 O O . TYR A 1 91 ? 3.704 -3.865 -5.211 1.00 95.19 91 TYR A O 1
ATOM 684 N N . THR A 1 92 ? 3.176 -5.856 -4.311 1.00 94.06 92 THR A N 1
ATOM 685 C CA . THR A 1 92 ? 1.732 -5.625 -4.249 1.00 94.06 92 THR A CA 1
ATOM 686 C C . THR A 1 92 ? 1.291 -5.477 -2.802 1.00 94.06 92 THR A C 1
ATOM 688 O O . THR A 1 92 ? 1.795 -6.154 -1.903 1.00 94.06 92 THR A O 1
ATOM 691 N N . TYR A 1 93 ? 0.335 -4.588 -2.564 1.00 94.25 93 TYR A N 1
ATOM 692 C CA . TYR A 1 93 ? -0.399 -4.524 -1.313 1.00 94.25 93 TYR A CA 1
ATOM 693 C C . TYR A 1 93 ? -1.819 -5.015 -1.541 1.00 94.25 93 TYR A C 1
ATOM 695 O O . TYR A 1 93 ? -2.578 -4.410 -2.302 1.00 94.25 93 TYR A O 1
ATOM 703 N N . ASN A 1 94 ? -2.201 -6.073 -0.834 1.00 90.69 94 ASN A N 1
ATOM 704 C CA . ASN A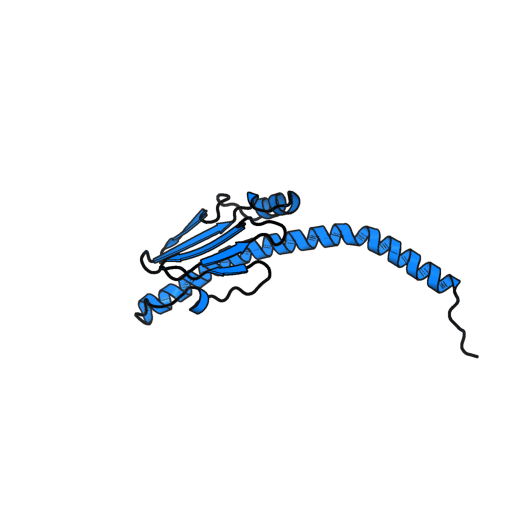 1 94 ? -3.568 -6.575 -0.833 1.00 90.69 94 ASN A CA 1
ATOM 705 C C . ASN A 1 94 ? -4.275 -6.159 0.457 1.00 90.69 94 ASN A C 1
ATOM 707 O O . ASN A 1 94 ? -3.694 -6.219 1.546 1.00 90.69 94 ASN A O 1
ATOM 711 N N . ASP A 1 95 ? -5.539 -5.748 0.336 1.00 87.44 95 ASP A N 1
ATOM 712 C CA . ASP A 1 95 ? -6.366 -5.463 1.508 1.00 87.44 95 ASP A CA 1
ATOM 713 C C . ASP A 1 95 ? -6.446 -6.720 2.402 1.00 87.44 95 ASP A C 1
ATOM 715 O O . ASP A 1 95 ? -6.889 -7.761 1.928 1.00 87.44 95 ASP A O 1
ATOM 719 N N . PRO A 1 96 ? -6.072 -6.665 3.695 1.00 77.62 96 PRO A N 1
ATOM 720 C CA . PRO A 1 96 ? -6.138 -7.818 4.595 1.00 77.62 96 PRO A CA 1
ATOM 721 C C . PRO A 1 96 ? -7.540 -8.409 4.803 1.00 77.62 96 PRO A C 1
ATOM 723 O O . PRO A 1 96 ? -7.657 -9.504 5.354 1.00 77.62 96 PRO A O 1
ATOM 726 N N . VAL A 1 97 ? -8.592 -7.650 4.485 1.00 79.12 97 VAL A N 1
ATOM 727 C CA . VAL A 1 97 ? -9.997 -8.050 4.671 1.00 79.12 97 VAL A CA 1
ATOM 728 C C . VAL A 1 97 ? -10.652 -8.450 3.342 1.00 79.12 97 VAL A C 1
ATOM 730 O O . VAL A 1 97 ? -11.628 -9.201 3.339 1.00 79.12 97 VAL A O 1
ATOM 733 N N . GLY A 1 98 ? -10.100 -7.987 2.220 1.00 74.56 98 GLY A N 1
ATOM 734 C CA . GLY A 1 98 ? -10.563 -8.283 0.869 1.00 74.56 98 GLY A CA 1
ATOM 735 C C . GLY A 1 98 ? -9.543 -9.083 0.059 1.00 74.56 98 GLY A C 1
ATOM 736 O O . GLY A 1 98 ? -8.540 -9.554 0.573 1.00 74.56 98 GLY A O 1
ATOM 737 N N . ASN A 1 99 ? -9.804 -9.227 -1.240 1.00 70.31 99 ASN A N 1
ATOM 738 C CA . ASN A 1 99 ? -8.832 -9.759 -2.206 1.00 70.31 99 ASN A CA 1
ATOM 739 C C . ASN A 1 99 ? -8.418 -8.694 -3.241 1.00 70.31 99 ASN A C 1
ATOM 741 O O . ASN A 1 99 ? -7.857 -9.034 -4.279 1.00 70.31 99 ASN A O 1
ATOM 745 N N . GLY A 1 100 ? -8.729 -7.416 -2.993 1.00 82.50 100 GLY A N 1
ATOM 746 C CA . GLY A 1 100 ? -8.363 -6.312 -3.881 1.00 82.50 100 GLY A CA 1
ATOM 747 C C . GLY A 1 100 ? -6.875 -5.987 -3.774 1.00 82.50 100 GLY A C 1
ATOM 748 O O . GLY A 1 100 ? -6.344 -5.869 -2.667 1.00 82.50 100 GLY A O 1
ATOM 749 N N . GLU A 1 101 ? -6.202 -5.859 -4.917 1.00 91.62 101 GLU A N 1
ATOM 750 C CA . GLU A 1 101 ? -4.878 -5.239 -5.000 1.00 91.62 101 GLU A CA 1
ATOM 751 C C . GLU A 1 101 ? -5.061 -3.725 -4.895 1.00 91.62 101 GLU A C 1
ATOM 753 O O . GLU A 1 101 ? -5.655 -3.102 -5.769 1.00 91.62 101 GLU A O 1
ATOM 758 N N . VAL A 1 102 ? -4.597 -3.144 -3.793 1.00 93.88 102 VAL A N 1
ATOM 759 C CA . VAL A 1 102 ? -4.798 -1.724 -3.487 1.00 93.88 102 VAL A CA 1
ATOM 760 C C . VAL A 1 102 ? -3.602 -0.896 -3.917 1.00 93.88 102 VAL A C 1
ATOM 762 O O . VAL A 1 102 ? -3.772 0.250 -4.306 1.00 93.88 102 VAL A O 1
ATOM 765 N N . ALA A 1 103 ? -2.387 -1.434 -3.852 1.00 95.06 103 ALA A N 1
ATOM 766 C CA . ALA A 1 103 ? -1.209 -0.725 -4.334 1.00 95.06 103 ALA A CA 1
ATOM 767 C C . ALA A 1 103 ? -0.258 -1.673 -5.043 1.00 95.06 103 ALA A C 1
ATOM 769 O O . ALA A 1 103 ? -0.180 -2.854 -4.701 1.00 95.06 103 ALA A O 1
ATOM 770 N N . LYS A 1 104 ? 0.490 -1.127 -5.997 1.00 94.69 104 LYS A N 1
ATOM 771 C CA . LYS A 1 104 ? 1.559 -1.843 -6.683 1.00 94.69 104 LYS A CA 1
ATOM 772 C C . LYS A 1 104 ? 2.768 -0.936 -6.872 1.00 94.69 104 LYS A C 1
ATOM 774 O O . LYS A 1 104 ? 2.621 0.270 -7.067 1.00 94.69 104 LYS A O 1
ATOM 779 N N . ILE A 1 105 ? 3.948 -1.538 -6.805 1.00 95.19 105 ILE A N 1
ATOM 780 C CA . ILE A 1 105 ? 5.223 -0.977 -7.243 1.00 95.19 105 ILE A CA 1
ATOM 781 C C . ILE A 1 105 ? 5.869 -2.041 -8.121 1.00 95.19 105 ILE A C 1
ATOM 783 O O . ILE A 1 105 ? 6.217 -3.112 -7.638 1.00 95.19 105 ILE A O 1
ATOM 787 N N . GLU A 1 106 ? 6.009 -1.752 -9.398 1.00 94.50 106 GLU A N 1
ATOM 788 C CA . GLU A 1 106 ? 6.553 -2.640 -10.415 1.00 94.50 106 GLU A CA 1
ATOM 789 C C . GLU A 1 106 ? 7.833 -2.014 -10.956 1.00 94.50 106 GLU A C 1
ATOM 791 O O . GLU A 1 106 ? 7.853 -0.844 -11.350 1.00 94.50 106 GLU A O 1
ATOM 796 N N . LEU A 1 107 ? 8.909 -2.793 -10.963 1.00 94.00 107 LEU A N 1
ATOM 797 C CA . LEU A 1 107 ? 10.150 -2.422 -11.623 1.00 94.00 107 LEU A CA 1
ATOM 798 C C . LEU A 1 107 ? 10.218 -3.138 -12.966 1.00 94.00 107 LEU A C 1
ATOM 800 O O . LEU A 1 107 ? 9.942 -4.331 -13.057 1.00 94.00 107 LEU A O 1
ATOM 804 N N . ASN A 1 108 ? 10.642 -2.411 -13.995 1.00 92.62 108 ASN A N 1
ATOM 805 C CA . ASN A 1 108 ? 10.966 -2.979 -15.288 1.00 92.62 108 ASN A CA 1
ATOM 806 C C . ASN A 1 108 ? 12.358 -2.530 -15.735 1.00 92.62 108 ASN A C 1
ATOM 808 O O . ASN A 1 108 ? 12.549 -1.400 -16.186 1.00 92.62 108 ASN A O 1
ATOM 812 N N . ILE A 1 109 ? 13.324 -3.444 -15.636 1.00 91.56 109 ILE A N 1
ATOM 813 C CA . ILE A 1 109 ? 14.724 -3.190 -16.019 1.00 91.56 109 ILE A CA 1
ATOM 814 C C . ILE A 1 109 ? 14.874 -3.031 -17.539 1.00 91.56 109 ILE A C 1
ATOM 816 O O . ILE A 1 109 ? 15.714 -2.260 -18.003 1.00 91.56 109 ILE A O 1
ATOM 820 N N . GLY A 1 110 ? 14.054 -3.736 -18.325 1.00 89.25 110 GLY A N 1
ATOM 821 C CA . GLY A 1 110 ? 14.116 -3.698 -19.787 1.00 89.25 110 GLY A CA 1
ATOM 822 C C . GLY A 1 110 ? 13.689 -2.348 -20.359 1.00 89.25 110 GLY A C 1
ATOM 823 O O . GLY A 1 110 ? 14.309 -1.852 -21.297 1.00 89.25 110 GLY A O 1
ATOM 824 N N . THR A 1 111 ? 12.655 -1.736 -19.776 1.00 91.38 111 THR A N 1
ATOM 825 C CA . THR A 1 111 ? 12.174 -0.397 -20.159 1.00 91.38 111 THR A CA 1
ATOM 826 C C . THR A 1 111 ? 12.717 0.727 -19.280 1.00 91.38 111 THR A C 1
ATOM 828 O O . THR A 1 111 ? 12.391 1.881 -19.539 1.00 91.38 111 THR A O 1
ATOM 831 N N . ARG A 1 112 ? 13.543 0.407 -18.274 1.00 92.25 112 ARG A N 1
ATOM 832 C CA . ARG A 1 112 ? 14.088 1.346 -17.275 1.00 92.25 112 ARG A CA 1
ATOM 833 C C . ARG A 1 112 ? 13.002 2.203 -16.624 1.00 92.25 112 ARG A C 1
ATOM 835 O O . ARG A 1 112 ? 13.088 3.429 -16.546 1.00 92.25 112 ARG A O 1
ATOM 842 N N . THR A 1 113 ? 11.935 1.539 -16.193 1.00 93.62 113 THR A N 1
ATOM 843 C CA . THR A 1 113 ? 10.762 2.203 -15.622 1.00 93.62 113 THR A CA 1
ATOM 844 C C . THR A 1 113 ? 10.397 1.620 -14.271 1.00 93.62 113 THR A C 1
ATOM 846 O O . THR A 1 113 ? 10.415 0.402 -14.097 1.00 93.62 113 THR A O 1
ATOM 849 N N . VAL A 1 114 ? 9.968 2.479 -13.352 1.00 95.25 114 VAL A N 1
ATOM 850 C CA . VAL A 1 114 ? 9.225 2.080 -12.156 1.00 95.25 114 VAL A CA 1
ATOM 851 C C . VAL A 1 114 ? 7.797 2.582 -12.285 1.00 95.25 114 VAL A C 1
ATOM 853 O O . VAL A 1 114 ? 7.556 3.783 -12.423 1.00 95.25 114 VAL A O 1
ATOM 856 N N . VAL A 1 115 ? 6.850 1.654 -12.251 1.00 95.00 115 VAL A N 1
ATOM 857 C CA . VAL A 1 115 ? 5.416 1.930 -12.303 1.00 95.00 115 VAL A CA 1
ATOM 858 C C . VAL A 1 115 ? 4.848 1.728 -10.911 1.00 95.00 115 VAL A C 1
ATOM 860 O O . VAL A 1 115 ? 5.062 0.688 -10.299 1.00 95.00 115 VAL A O 1
ATOM 863 N N . TYR A 1 116 ? 4.117 2.705 -10.391 1.00 95.44 116 TYR A N 1
ATOM 864 C CA . TYR A 1 116 ? 3.472 2.563 -9.094 1.00 95.44 116 TYR A CA 1
ATOM 865 C C . TYR A 1 116 ? 2.115 3.244 -9.058 1.00 95.44 116 TYR A C 1
ATOM 867 O O . TYR A 1 116 ? 1.793 4.106 -9.878 1.00 95.44 116 TYR A O 1
ATOM 875 N N . GLY A 1 117 ? 1.311 2.872 -8.076 1.00 95.81 117 GLY A N 1
ATOM 876 C CA . GLY A 1 117 ? 0.034 3.519 -7.861 1.00 95.81 117 GLY A CA 1
ATOM 877 C C . GLY A 1 117 ? -0.758 2.900 -6.731 1.00 95.81 117 GLY A C 1
ATOM 878 O O . GLY A 1 117 ? -0.438 1.814 -6.240 1.00 95.81 117 GLY A O 1
ATOM 879 N N . VAL A 1 118 ? -1.802 3.620 -6.336 1.00 95.94 118 VAL A N 1
ATOM 880 C CA . VAL A 1 118 ? -2.767 3.190 -5.332 1.00 95.94 118 VAL A CA 1
ATOM 881 C C . VAL A 1 118 ? -4.166 3.284 -5.939 1.00 95.94 118 VAL A C 1
ATOM 883 O O . VAL A 1 118 ? -4.566 4.326 -6.454 1.00 95.94 118 VAL A O 1
ATOM 886 N N . ASP A 1 119 ? -4.915 2.190 -5.884 1.00 94.94 119 ASP A N 1
ATOM 887 C CA . ASP A 1 119 ? -6.349 2.154 -6.137 1.00 94.94 119 ASP A CA 1
ATOM 888 C C . ASP A 1 119 ? -7.092 2.139 -4.798 1.00 94.94 119 ASP A C 1
ATOM 890 O O . ASP A 1 119 ? -7.361 1.095 -4.202 1.00 94.94 119 ASP A O 1
ATOM 894 N N . CYS A 1 120 ? -7.456 3.326 -4.316 1.00 93.06 120 CYS A N 1
ATOM 895 C CA . CYS A 1 120 ? -8.205 3.468 -3.077 1.00 93.06 120 CYS A CA 1
ATOM 896 C C . CYS A 1 120 ? -9.593 2.822 -3.139 1.00 93.06 120 CYS A C 1
ATOM 898 O O . CYS A 1 120 ? -10.166 2.569 -2.084 1.00 93.06 120 CYS A O 1
ATOM 900 N N . SER A 1 121 ? -10.152 2.556 -4.325 1.00 92.12 121 SER A N 1
ATOM 901 C CA . SER A 1 121 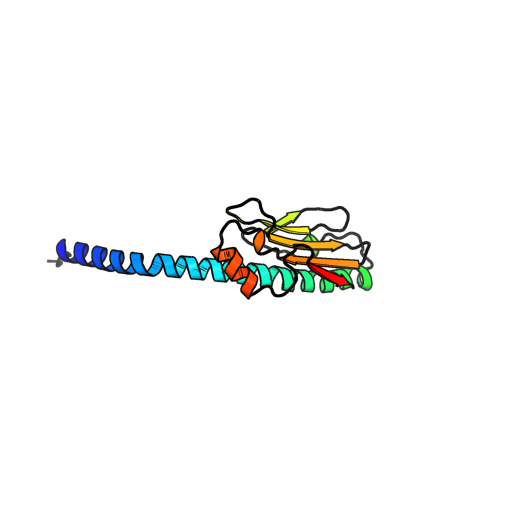? -11.453 1.891 -4.457 1.00 92.12 121 SER A CA 1
ATOM 902 C C . SER A 1 121 ? -11.375 0.379 -4.224 1.00 92.12 121 SER A C 1
ATOM 904 O O . SER A 1 121 ? -12.383 -0.238 -3.882 1.00 92.12 121 SER A O 1
ATOM 906 N N . ALA A 1 122 ? -10.175 -0.203 -4.319 1.00 92.00 122 ALA A N 1
ATOM 907 C CA . ALA A 1 122 ? -9.935 -1.627 -4.102 1.00 92.00 122 ALA A CA 1
ATOM 908 C C . ALA A 1 122 ? -9.972 -2.047 -2.618 1.00 92.00 122 ALA A C 1
ATOM 910 O O . ALA A 1 122 ? -9.986 -3.244 -2.320 1.00 92.00 122 ALA A O 1
ATOM 911 N N . PHE A 1 123 ? -10.019 -1.094 -1.678 1.00 91.31 123 PHE A N 1
ATOM 912 C CA . PHE A 1 123 ? -10.297 -1.396 -0.271 1.00 91.31 123 PHE A CA 1
ATOM 913 C C . PHE A 1 123 ? -11.716 -1.954 -0.093 1.00 91.31 123 PHE A C 1
ATOM 915 O O . PHE A 1 123 ? -12.672 -1.463 -0.687 1.00 91.31 123 PHE A O 1
ATOM 922 N N . SER A 1 124 ? -11.875 -2.941 0.787 1.00 90.19 124 SER A N 1
ATOM 923 C CA . SER A 1 124 ? -13.159 -3.590 1.084 1.00 90.19 124 SER A CA 1
ATOM 924 C C . SER A 1 124 ? -14.089 -2.761 1.975 1.00 90.19 124 SER A C 1
ATOM 926 O O . SER A 1 124 ? -15.298 -2.998 1.982 1.00 90.19 124 SER A O 1
ATOM 928 N N . ASP A 1 125 ? -13.559 -1.783 2.718 1.00 89.75 125 ASP A N 1
ATOM 929 C CA . ASP A 1 125 ? -14.335 -0.923 3.611 1.00 89.75 125 ASP A CA 1
ATOM 930 C C . ASP A 1 125 ? -14.343 0.547 3.168 1.00 89.75 125 ASP A C 1
ATOM 932 O O . ASP A 1 125 ? -13.305 1.137 2.868 1.00 89.75 125 ASP A O 1
ATOM 936 N N . THR A 1 126 ? -15.525 1.172 3.187 1.00 90.62 126 THR A N 1
ATOM 937 C CA . THR A 1 126 ? -15.726 2.550 2.700 1.00 90.62 126 THR A CA 1
ATOM 938 C C . THR A 1 126 ? -14.923 3.590 3.480 1.00 90.62 126 THR A C 1
ATOM 940 O O . THR A 1 126 ? -14.525 4.611 2.933 1.00 90.62 126 THR A O 1
ATOM 943 N N . THR A 1 127 ? -14.639 3.339 4.761 1.00 91.19 127 THR A N 1
ATOM 944 C CA . THR A 1 127 ? -13.864 4.274 5.586 1.00 91.19 127 THR A CA 1
ATOM 945 C C . THR A 1 127 ? -12.399 4.308 5.156 1.00 91.19 127 THR A C 1
ATOM 947 O O . THR A 1 127 ? -11.800 5.384 5.130 1.00 91.19 127 THR A O 1
ATOM 950 N N . SER A 1 128 ? -11.812 3.159 4.820 1.00 90.56 128 SER A N 1
ATOM 951 C CA . SER A 1 128 ? -10.458 3.072 4.271 1.00 90.56 128 SER A CA 1
ATOM 952 C C . SER A 1 128 ? -10.392 3.642 2.857 1.00 90.56 128 SER A C 1
ATOM 954 O O . SER A 1 128 ? -9.451 4.384 2.576 1.00 90.56 128 SER A O 1
ATOM 956 N N . GLN A 1 129 ? -11.411 3.404 2.018 1.00 92.00 129 GLN A N 1
ATOM 957 C CA . GLN A 1 129 ? -11.528 4.047 0.700 1.00 92.00 129 GLN A CA 1
ATOM 958 C C . GLN A 1 129 ? -11.483 5.581 0.828 1.00 92.00 129 GLN A C 1
ATOM 960 O O . GLN A 1 129 ? -10.627 6.234 0.227 1.00 92.00 129 GLN A O 1
ATOM 965 N N . ASP A 1 130 ? -12.330 6.155 1.692 1.00 93.12 130 ASP A N 1
ATOM 966 C CA . ASP A 1 130 ? -12.400 7.603 1.926 1.00 93.12 130 ASP A CA 1
ATOM 967 C C . ASP A 1 130 ? -11.089 8.178 2.473 1.00 93.12 130 ASP A C 1
ATOM 969 O O . ASP A 1 130 ? -10.672 9.277 2.107 1.00 93.12 130 ASP A O 1
ATOM 973 N N . LYS A 1 131 ? -10.432 7.464 3.392 1.00 93.12 131 LYS A N 1
ATOM 974 C CA . LYS A 1 131 ? -9.169 7.913 3.994 1.00 93.12 131 LYS A CA 1
ATOM 975 C C . LYS A 1 131 ? -8.025 7.873 2.998 1.00 93.12 131 LYS A C 1
ATOM 977 O O . LYS A 1 131 ? -7.265 8.834 2.941 1.00 93.12 131 LYS A O 1
ATOM 982 N N . CYS A 1 132 ? -7.924 6.798 2.223 1.00 93.12 132 CYS A N 1
ATOM 983 C CA . CYS A 1 132 ? -6.936 6.670 1.164 1.00 93.12 132 CYS A CA 1
ATOM 984 C C . CYS A 1 132 ? -7.112 7.775 0.120 1.00 93.12 132 CYS A C 1
ATOM 986 O O . CYS A 1 132 ? -6.153 8.485 -0.166 1.00 93.12 132 CYS A O 1
ATOM 988 N N . GLY A 1 133 ? -8.341 8.008 -0.355 1.00 92.25 133 GLY A N 1
ATOM 989 C CA . GLY A 1 133 ? -8.626 9.018 -1.381 1.00 92.25 133 GLY A CA 1
ATOM 990 C C . GLY A 1 133 ? -8.393 10.468 -0.939 1.00 92.25 133 GLY A C 1
ATOM 991 O O . GLY A 1 133 ? -8.328 11.364 -1.771 1.00 92.25 133 GLY A O 1
ATOM 992 N N . ARG A 1 134 ? -8.249 10.729 0.367 1.00 92.44 134 ARG A N 1
ATOM 993 C CA . ARG A 1 134 ? -7.826 12.046 0.882 1.00 92.44 134 ARG A CA 1
ATOM 994 C C . ARG A 1 134 ? -6.312 12.252 0.856 1.00 92.44 134 ARG A C 1
ATOM 996 O O . ARG A 1 134 ? -5.870 13.387 0.997 1.00 92.44 134 ARG A O 1
ATOM 1003 N N . ILE A 1 135 ? -5.540 11.172 0.761 1.00 92.88 135 ILE A N 1
ATOM 1004 C CA . ILE A 1 135 ? -4.072 11.178 0.827 1.00 92.88 135 ILE A CA 1
ATOM 1005 C C . ILE A 1 135 ? -3.493 10.969 -0.575 1.00 92.88 135 ILE A C 1
ATOM 1007 O O . ILE A 1 135 ? -2.582 11.686 -0.976 1.00 92.88 135 ILE A O 1
ATOM 1011 N N . TRP A 1 136 ? -4.024 9.994 -1.315 1.00 93.06 136 TRP A N 1
ATOM 1012 C CA . TRP A 1 136 ? -3.656 9.719 -2.696 1.00 93.06 136 TRP A CA 1
ATOM 1013 C C . TRP A 1 136 ? -4.381 10.683 -3.635 1.00 93.06 136 TRP A C 1
ATOM 1015 O O . TRP A 1 136 ? -5.608 10.672 -3.715 1.00 93.06 136 TRP A O 1
ATOM 1025 N N . THR A 1 137 ? -3.621 11.533 -4.322 1.00 87.88 137 THR A N 1
ATOM 1026 C CA . THR A 1 137 ? -4.162 12.581 -5.204 1.00 87.88 137 THR A CA 1
ATOM 1027 C C . THR A 1 137 ? -4.028 12.268 -6.691 1.00 87.88 137 THR A C 1
ATOM 1029 O O . THR A 1 137 ? -4.569 13.007 -7.511 1.00 87.88 137 THR A O 1
ATOM 1032 N N . ASP A 1 138 ? -3.299 11.210 -7.042 1.00 90.75 138 ASP A N 1
ATOM 1033 C CA . ASP A 1 138 ? -3.164 10.737 -8.418 1.00 90.75 138 ASP A CA 1
ATOM 1034 C C . ASP A 1 138 ? -4.375 9.885 -8.838 1.00 90.75 138 ASP A C 1
ATOM 1036 O O . ASP A 1 138 ? -5.335 9.682 -8.090 1.00 90.75 138 ASP A O 1
ATOM 1040 N N . THR A 1 139 ? -4.346 9.380 -10.071 1.00 91.81 139 THR A N 1
ATOM 1041 C CA . THR A 1 139 ? -5.382 8.476 -10.588 1.00 91.81 139 THR A CA 1
ATOM 1042 C C . THR A 1 139 ? -5.530 7.253 -9.674 1.00 91.81 139 THR A C 1
ATOM 1044 O O . THR A 1 139 ? -4.531 6.649 -9.289 1.00 91.81 139 THR A O 1
ATOM 1047 N N . ASN A 1 140 ? -6.767 6.860 -9.341 1.00 91.62 140 ASN A N 1
ATOM 1048 C CA . ASN A 1 140 ? -7.044 5.615 -8.612 1.00 91.62 140 ASN A CA 1
ATOM 1049 C C . ASN A 1 140 ? -6.767 4.412 -9.518 1.00 91.62 140 ASN A C 1
ATOM 1051 O O . ASN A 1 140 ? -7.623 3.990 -10.294 1.00 91.62 140 ASN A O 1
ATOM 1055 N N . SER A 1 141 ? -5.533 3.929 -9.473 1.00 93.12 141 SER A N 1
ATOM 1056 C CA . SER A 1 141 ? -5.037 2.807 -10.260 1.00 93.12 141 SER A CA 1
ATOM 1057 C C . SER A 1 141 ? -3.729 2.322 -9.646 1.00 93.12 141 SER A C 1
ATOM 1059 O O . SER A 1 141 ? -2.912 3.132 -9.208 1.00 93.12 141 SER A O 1
ATOM 1061 N N . THR A 1 142 ? -3.478 1.013 -9.667 1.00 92.00 142 THR A N 1
ATOM 1062 C CA . THR A 1 142 ? -2.205 0.440 -9.197 1.00 92.00 142 THR A CA 1
ATOM 1063 C C . THR A 1 142 ? -1.033 0.731 -10.145 1.00 92.00 142 THR A C 1
ATOM 1065 O O . THR A 1 142 ? 0.122 0.518 -9.792 1.00 92.00 142 THR A O 1
ATOM 1068 N N . THR A 1 143 ? -1.304 1.294 -11.328 1.00 91.06 143 THR A N 1
ATOM 1069 C CA . THR A 1 143 ? -0.301 1.737 -12.313 1.00 91.06 143 THR A CA 1
ATOM 1070 C C . THR A 1 143 ? -0.471 3.214 -12.674 1.00 91.06 143 THR A C 1
ATOM 1072 O O . THR A 1 143 ? -0.384 3.599 -13.840 1.00 91.06 143 THR A O 1
ATOM 1075 N N . ALA A 1 144 ? -0.814 4.041 -11.691 1.00 89.56 144 ALA A N 1
ATOM 1076 C CA . ALA A 1 144 ? -1.155 5.445 -11.899 1.00 89.56 144 ALA A CA 1
ATOM 1077 C C . ALA A 1 144 ? 0.019 6.316 -12.372 1.00 89.56 144 ALA A C 1
ATOM 1079 O O . ALA A 1 144 ? -0.193 7.255 -13.137 1.00 89.56 144 ALA A O 1
ATOM 1080 N N . VAL A 1 145 ? 1.238 6.023 -11.912 1.00 94.12 145 VAL A N 1
ATOM 1081 C CA . VAL A 1 145 ? 2.434 6.831 -12.162 1.00 94.12 145 VAL A CA 1
ATOM 1082 C C . VAL A 1 145 ? 3.533 5.959 -12.756 1.00 94.12 145 VAL A C 1
ATOM 1084 O O . VAL A 1 145 ? 3.734 4.819 -12.348 1.00 94.12 145 VAL A O 1
ATOM 1087 N N . THR A 1 146 ? 4.256 6.501 -13.734 1.00 95.00 146 THR A N 1
ATOM 1088 C CA . THR A 1 146 ? 5.433 5.869 -14.341 1.00 95.00 146 THR A CA 1
ATOM 1089 C C . THR A 1 146 ? 6.611 6.820 -14.245 1.00 95.00 146 THR A C 1
ATOM 1091 O O . THR A 1 146 ? 6.531 7.967 -14.686 1.00 95.00 146 THR A O 1
ATOM 1094 N N . LEU A 1 147 ? 7.705 6.335 -13.675 1.00 92.88 147 LEU A N 1
ATOM 1095 C CA . LEU A 1 147 ? 8.962 7.053 -13.548 1.00 92.88 147 LEU A CA 1
ATOM 1096 C C . LEU A 1 147 ? 10.020 6.353 -14.395 1.00 92.88 147 LEU A C 1
ATOM 1098 O O . LEU A 1 147 ? 10.111 5.128 -14.375 1.00 92.88 147 LEU A O 1
ATOM 1102 N N . ASN A 1 148 ? 10.816 7.134 -15.118 1.00 92.38 148 ASN A N 1
ATOM 1103 C CA . ASN A 1 148 ? 11.892 6.630 -15.971 1.00 92.38 148 ASN A CA 1
ATOM 1104 C C . ASN A 1 148 ? 13.243 6.967 -15.348 1.00 92.38 148 ASN A C 1
ATOM 1106 O O . ASN A 1 148 ? 13.366 8.009 -14.695 1.00 92.38 148 ASN A O 1
ATOM 1110 N N . TYR A 1 149 ? 14.240 6.124 -15.599 1.00 87.25 149 TYR A N 1
ATOM 1111 C CA . TYR A 1 149 ? 15.609 6.341 -15.145 1.00 87.25 149 TYR A CA 1
ATOM 1112 C C . TYR A 1 149 ? 16.656 5.845 -16.143 1.00 87.25 149 TYR A C 1
ATOM 1114 O O . TYR A 1 149 ? 16.300 5.140 -17.110 1.00 87.25 149 TYR A O 1
#

pLDDT: mean 90.75, std 6.2, range [50.97, 96.56]

Sequence (149 aa):
MKKGFTLVELIFVIVIIGVLAAAAIPQFRNLKQSAEANNLVKTTVDGASGAINSAINFQDLEDNSSFQLNDILQITGKGWTYVAAANAGDYTYNDPVGNGEVAKIELNIGTRTVVYGVDCSAFSDTTSQDKCGRIWTDTNSTTAVTLNY

Radius of gyration: 22.5 Å; chains: 1; bounding box: 45×25×80 Å